Protein AF-A0A4Q3MGN3-F1 (afdb_monomer_lite)

Foldseek 3Di:
DCPDPLVVVLVVQLVVLVVCVVVVVDDPVVSVVVNCVSVVVSVVVVVVVVVVVVVVVVD

pLDDT: mean 74.92, std 8.31, range [45.69, 84.19]

Sequence (59 aa):
MKYGRKFWLAAAAFATFTGLLIHGDIGKGEYVTLAMFALGGYLGANVIQKATAKKALDA

Radius of gyration: 15.03 Å; chains: 1;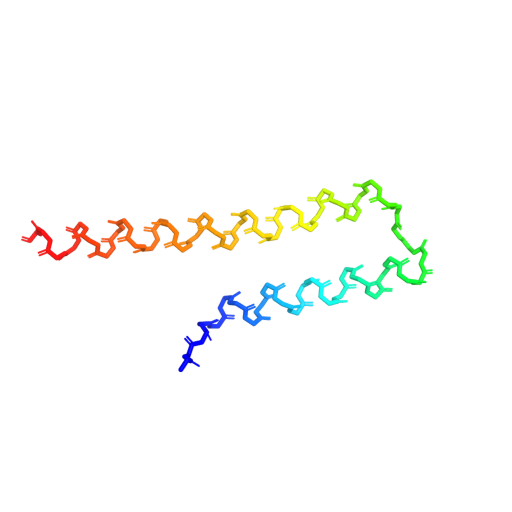 bounding box: 40×15×35 Å

Secondary structure (DSSP, 8-state):
----HHHHHHHHHHHHHHHHHHHTSS-HHHHHHHHHHHHHHHHHHHHHHHHHHHHHH--

Structure (mmCIF, N/CA/C/O backbone):
data_AF-A0A4Q3MGN3-F1
#
_entry.id   AF-A0A4Q3MGN3-F1
#
loop_
_atom_site.group_PDB
_atom_site.id
_atom_site.type_symbol
_atom_site.label_atom_id
_atom_site.label_alt_id
_atom_site.label_comp_id
_atom_site.label_asym_id
_atom_site.label_entity_id
_atom_site.label_seq_id
_atom_site.pdbx_PDB_ins_code
_atom_site.Cartn_x
_atom_site.Cartn_y
_atom_site.Cartn_z
_atom_site.occupancy
_atom_site.B_iso_or_equiv
_atom_site.auth_seq_id
_atom_site.auth_comp_id
_atom_site.auth_asym_id
_atom_site.auth_atom_id
_atom_site.pdbx_PDB_model_num
ATOM 1 N N . MET A 1 1 ? -1.599 -3.789 -21.032 1.00 45.69 1 MET A N 1
ATOM 2 C CA . MET A 1 1 ? -1.387 -3.400 -19.619 1.00 45.69 1 MET A CA 1
ATOM 3 C C . MET A 1 1 ? -0.882 -4.606 -18.825 1.00 45.69 1 MET A C 1
ATOM 5 O O . MET A 1 1 ? -1.690 -5.398 -18.366 1.00 45.69 1 MET A O 1
ATOM 9 N N . LYS A 1 2 ? 0.436 -4.816 -18.698 1.00 52.50 2 LYS A N 1
ATOM 10 C CA . LYS A 1 2 ? 0.979 -5.819 -17.760 1.00 52.50 2 LYS A CA 1
ATOM 11 C C . LYS A 1 2 ? 1.403 -5.084 -16.494 1.00 52.50 2 LYS A C 1
ATOM 13 O O . LYS A 1 2 ? 2.553 -4.676 -16.374 1.00 52.50 2 LYS A O 1
ATOM 18 N N . TYR A 1 3 ? 0.463 -4.850 -15.583 1.00 57.44 3 TYR A N 1
ATOM 19 C CA . TYR A 1 3 ? 0.819 -4.398 -14.242 1.00 57.44 3 TYR A CA 1
ATOM 20 C C . TYR A 1 3 ? 1.738 -5.466 -13.626 1.00 57.44 3 TYR A C 1
ATOM 22 O O . TYR A 1 3 ? 1.371 -6.640 -13.562 1.00 57.44 3 TYR A O 1
ATOM 30 N N . GLY A 1 4 ? 2.981 -5.094 -13.301 1.00 68.44 4 GLY A N 1
ATOM 31 C CA . GLY A 1 4 ? 4.009 -6.041 -12.859 1.00 68.44 4 GLY A CA 1
ATOM 32 C C . GLY A 1 4 ? 3.604 -6.771 -11.575 1.00 68.44 4 GLY A C 1
ATOM 33 O O . GLY A 1 4 ? 2.787 -6.268 -10.812 1.00 68.44 4 GLY A O 1
ATOM 34 N N . ARG A 1 5 ? 4.207 -7.936 -11.292 1.00 71.19 5 ARG A N 1
ATOM 35 C CA . ARG A 1 5 ? 3.939 -8.778 -10.096 1.00 71.19 5 ARG A CA 1
ATOM 36 C C . ARG A 1 5 ? 3.837 -7.986 -8.780 1.00 71.19 5 ARG A C 1
ATOM 38 O O . ARG A 1 5 ? 3.066 -8.343 -7.900 1.00 71.19 5 ARG A O 1
ATOM 45 N N . LYS A 1 6 ? 4.588 -6.885 -8.678 1.00 69.00 6 LYS A N 1
ATOM 46 C CA . LYS A 1 6 ? 4.607 -5.952 -7.541 1.00 69.00 6 LYS A CA 1
ATOM 47 C C . LYS A 1 6 ? 3.288 -5.191 -7.344 1.00 69.00 6 LYS A C 1
ATOM 49 O O . LYS A 1 6 ? 2.908 -4.944 -6.210 1.00 69.00 6 LYS A O 1
ATOM 54 N N . PHE A 1 7 ? 2.584 -4.854 -8.426 1.00 75.75 7 PHE A N 1
ATOM 55 C CA . PHE A 1 7 ? 1.268 -4.210 -8.373 1.00 75.75 7 PHE A CA 1
ATOM 56 C C . PHE A 1 7 ? 0.212 -5.152 -7.803 1.00 75.75 7 PHE A C 1
ATOM 58 O O . PHE A 1 7 ? -0.545 -4.760 -6.927 1.00 75.75 7 PHE A O 1
ATOM 65 N N . TRP A 1 8 ? 0.205 -6.411 -8.246 1.00 76.81 8 TRP A N 1
ATOM 66 C CA . TRP A 1 8 ? -0.708 -7.421 -7.710 1.00 76.81 8 TRP A CA 1
ATOM 67 C C . TRP A 1 8 ? -0.440 -7.718 -6.237 1.00 76.81 8 TRP A C 1
ATOM 69 O O . TRP A 1 8 ? -1.385 -7.871 -5.472 1.00 76.81 8 TRP A O 1
ATOM 79 N N . LEU A 1 9 ? 0.830 -7.728 -5.822 1.00 78.50 9 LEU A N 1
ATOM 80 C CA . LEU A 1 9 ? 1.185 -7.870 -4.411 1.00 78.50 9 LEU A CA 1
ATOM 81 C C . LEU A 1 9 ? 0.683 -6.681 -3.576 1.00 78.50 9 LEU A C 1
ATOM 83 O O . LEU A 1 9 ? 0.132 -6.879 -2.499 1.00 78.50 9 LEU A O 1
ATOM 87 N N . ALA A 1 10 ? 0.833 -5.457 -4.092 1.00 73.62 10 ALA A N 1
ATOM 88 C CA . ALA A 1 10 ? 0.331 -4.251 -3.439 1.00 73.62 10 ALA A CA 1
ATOM 89 C C . ALA A 1 10 ? -1.206 -4.233 -3.368 1.00 73.62 10 ALA A C 1
ATOM 91 O O . ALA A 1 10 ? -1.763 -3.891 -2.331 1.00 73.62 10 ALA A O 1
ATOM 92 N N . ALA A 1 11 ? -1.890 -4.653 -4.436 1.00 78.06 11 ALA A N 1
ATOM 93 C CA . ALA A 1 11 ? -3.346 -4.758 -4.476 1.00 78.06 11 ALA A CA 1
ATOM 94 C C . ALA A 1 11 ? -3.875 -5.833 -3.514 1.00 78.06 11 ALA A C 1
ATOM 96 O O . ALA A 1 11 ? -4.858 -5.596 -2.819 1.00 78.06 11 ALA A O 1
ATOM 97 N N . ALA A 1 12 ? -3.203 -6.986 -3.428 1.00 80.88 12 ALA A N 1
ATOM 98 C CA . ALA A 1 12 ? -3.548 -8.042 -2.482 1.00 80.88 12 ALA A CA 1
ATOM 99 C C . ALA A 1 12 ? -3.350 -7.581 -1.033 1.00 80.88 12 ALA A C 1
ATOM 101 O O . ALA A 1 12 ? -4.241 -7.761 -0.212 1.00 80.88 12 ALA A O 1
ATOM 102 N N . ALA A 1 13 ? -2.226 -6.922 -0.731 1.00 81.12 13 ALA A N 1
ATOM 103 C CA . ALA A 1 13 ? -1.988 -6.348 0.590 1.00 81.12 13 ALA A CA 1
ATOM 104 C C . ALA A 1 13 ? -3.071 -5.320 0.950 1.00 81.12 13 ALA A C 1
ATOM 106 O O . ALA A 1 13 ? -3.656 -5.395 2.025 1.00 81.12 13 ALA A O 1
ATOM 107 N N . PHE A 1 14 ? -3.395 -4.412 0.024 1.00 82.38 14 PHE A N 1
ATOM 108 C CA . PHE A 1 14 ? -4.443 -3.414 0.221 1.00 82.38 14 PHE A CA 1
ATOM 109 C C . PHE A 1 14 ? -5.805 -4.062 0.501 1.00 82.38 14 PHE A C 1
ATOM 111 O O . PHE A 1 14 ? -6.456 -3.702 1.476 1.00 82.38 14 PHE A O 1
ATOM 118 N N . ALA A 1 15 ? -6.197 -5.068 -0.288 1.00 83.06 15 ALA A N 1
ATOM 119 C CA . ALA A 1 15 ? -7.449 -5.798 -0.096 1.00 83.06 15 ALA A CA 1
ATOM 120 C C . ALA A 1 15 ? -7.517 -6.505 1.270 1.00 83.06 15 ALA A C 1
ATOM 122 O O . ALA A 1 15 ? -8.544 -6.432 1.943 1.00 83.06 15 ALA A O 1
ATOM 123 N N . THR A 1 16 ? -6.421 -7.128 1.716 1.00 81.75 16 THR A N 1
ATOM 124 C CA . THR A 1 16 ? -6.339 -7.753 3.045 1.00 81.75 16 THR A CA 1
ATOM 125 C C . THR A 1 16 ? -6.507 -6.721 4.161 1.00 81.75 16 THR A C 1
ATOM 127 O O . THR A 1 16 ? -7.262 -6.958 5.102 1.00 81.75 16 THR A O 1
ATOM 130 N N . PHE A 1 17 ? -5.875 -5.548 4.046 1.00 78.88 17 PHE A N 1
ATOM 131 C CA . PHE A 1 17 ? -6.033 -4.473 5.033 1.00 78.88 17 PHE A CA 1
ATOM 132 C C . PHE A 1 17 ? -7.438 -3.881 5.043 1.00 78.88 17 PHE A C 1
ATOM 134 O O . PHE A 1 17 ? -7.963 -3.579 6.112 1.00 78.88 17 PHE A O 1
ATOM 141 N N . THR A 1 18 ? -8.075 -3.748 3.880 1.00 82.00 18 THR A N 1
ATOM 142 C CA . THR A 1 18 ? -9.478 -3.331 3.808 1.00 82.00 18 THR A CA 1
ATOM 143 C C . THR A 1 18 ? -10.389 -4.360 4.480 1.00 82.00 18 THR A C 1
ATOM 145 O O . THR A 1 18 ? -11.293 -3.972 5.213 1.00 82.00 18 THR A O 1
ATOM 148 N N . GLY A 1 19 ? -10.130 -5.660 4.302 1.00 81.44 19 GLY A N 1
ATOM 149 C CA . GLY A 1 19 ? -10.876 -6.727 4.977 1.00 81.44 19 GLY A CA 1
ATOM 150 C C . GLY A 1 19 ? -10.740 -6.681 6.501 1.00 81.44 19 GLY A C 1
ATOM 151 O O . GLY A 1 19 ? -11.743 -6.713 7.208 1.00 81.44 19 GLY A O 1
ATOM 152 N N . LEU A 1 20 ? -9.516 -6.519 7.007 1.00 80.75 20 LEU A N 1
ATOM 153 C CA . LEU A 1 20 ? -9.243 -6.365 8.441 1.00 80.75 20 LEU A CA 1
ATOM 154 C C . LEU A 1 20 ? -9.891 -5.098 9.033 1.00 80.75 20 LEU A C 1
ATOM 156 O O . LEU A 1 20 ? -10.406 -5.139 10.148 1.00 80.75 20 LEU A O 1
ATOM 160 N N . LEU A 1 21 ? -9.935 -3.987 8.283 1.00 81.56 21 LEU A N 1
ATOM 161 C CA . LEU A 1 21 ? -10.663 -2.779 8.693 1.00 81.56 21 LEU A CA 1
ATOM 162 C C . LEU A 1 21 ? -12.174 -3.039 8.801 1.00 81.56 21 LEU A C 1
ATOM 164 O O . LEU A 1 21 ? -12.804 -2.584 9.753 1.00 81.56 21 LEU A O 1
ATOM 168 N N . ILE A 1 22 ? -12.760 -3.760 7.838 1.00 80.62 22 ILE A N 1
ATOM 169 C CA . ILE A 1 22 ? -14.191 -4.109 7.845 1.00 80.62 22 ILE A CA 1
ATOM 170 C C . ILE A 1 22 ? -14.520 -5.050 9.012 1.00 80.62 22 ILE A C 1
ATOM 172 O O . ILE A 1 22 ? -15.578 -4.909 9.622 1.00 80.62 22 ILE A O 1
ATOM 176 N N . HIS A 1 23 ? -13.617 -5.972 9.352 1.00 84.19 23 HIS A N 1
ATOM 177 C CA . HIS A 1 23 ? -13.756 -6.838 10.525 1.00 84.19 23 HIS A CA 1
ATOM 178 C C . HIS A 1 23 ? -13.507 -6.130 11.863 1.00 84.19 23 HIS A C 1
ATOM 180 O O . HIS A 1 23 ? -13.840 -6.687 12.905 1.00 84.19 23 HIS A O 1
ATOM 186 N N . GLY A 1 24 ? -13.007 -4.891 11.849 1.00 79.81 24 GLY A N 1
ATOM 187 C CA . GLY A 1 24 ? -12.781 -4.100 13.058 1.00 79.81 24 GLY A CA 1
ATOM 188 C C . GLY A 1 24 ? -11.507 -4.464 13.822 1.00 79.81 24 GLY A C 1
ATOM 189 O O . GLY A 1 24 ? -11.302 -3.938 14.911 1.00 79.81 24 GLY A O 1
ATOM 190 N N . ASP A 1 25 ? -10.636 -5.297 13.245 1.00 78.00 25 ASP A N 1
ATOM 191 C CA . ASP A 1 25 ? -9.345 -5.686 13.834 1.00 78.00 25 ASP A CA 1
ATOM 192 C C . ASP A 1 25 ? -8.286 -4.572 13.753 1.00 78.00 25 ASP A C 1
ATOM 194 O O . ASP A 1 25 ? -7.218 -4.685 14.352 1.00 78.00 25 ASP A O 1
ATOM 198 N N . ILE A 1 26 ? -8.557 -3.492 13.007 1.00 76.00 26 ILE A N 1
ATOM 199 C CA . ILE A 1 26 ? -7.655 -2.339 12.887 1.00 76.00 26 ILE A CA 1
ATOM 200 C C . ILE A 1 26 ? -8.406 -1.014 12.995 1.00 76.00 26 ILE A C 1
ATOM 202 O O . ILE A 1 26 ? -9.482 -0.831 12.418 1.00 76.00 26 ILE A O 1
ATOM 206 N N . GLY A 1 27 ? -7.798 -0.047 13.685 1.00 79.94 27 GLY A N 1
ATOM 207 C CA . GLY A 1 27 ? -8.323 1.308 13.790 1.00 79.94 27 GLY A CA 1
ATOM 208 C C . GLY A 1 27 ? -8.167 2.107 12.490 1.00 79.94 27 GLY A C 1
ATOM 209 O O . GLY A 1 27 ? -7.238 1.905 11.705 1.00 79.94 27 GLY A O 1
ATOM 210 N N . LYS A 1 28 ? -9.041 3.102 12.269 1.00 77.81 28 LYS A N 1
ATOM 211 C CA . LYS A 1 28 ? -9.004 3.957 11.060 1.00 77.81 28 LYS A CA 1
ATOM 212 C C . LYS A 1 28 ? -7.647 4.647 10.842 1.00 77.81 28 LYS A C 1
ATOM 214 O O . LYS A 1 28 ? -7.220 4.786 9.700 1.00 77.81 28 LYS A O 1
ATOM 219 N N . GLY A 1 29 ? -6.972 5.076 11.912 1.00 73.88 29 GLY A N 1
ATOM 220 C CA . GLY A 1 29 ? -5.654 5.722 11.823 1.00 73.88 29 GLY A CA 1
ATOM 221 C C . GLY A 1 29 ? -4.535 4.768 11.388 1.00 73.88 29 GLY A C 1
ATOM 222 O O . GLY A 1 29 ? -3.698 5.123 10.556 1.00 73.88 29 GLY A O 1
ATOM 223 N N . GLU A 1 30 ? -4.559 3.531 11.884 1.00 78.62 30 GLU A N 1
ATOM 224 C CA . GLU A 1 30 ? -3.608 2.479 11.504 1.00 78.62 30 GLU A CA 1
ATOM 225 C C . GLU A 1 30 ? -3.812 2.072 10.044 1.00 78.62 30 GLU A C 1
ATOM 227 O O . GLU A 1 30 ? -2.846 1.962 9.290 1.00 78.62 30 GLU A O 1
ATOM 232 N N . TYR A 1 31 ? -5.072 1.969 9.608 1.00 75.81 31 TYR A N 1
ATOM 233 C CA . TYR A 1 31 ? -5.417 1.707 8.213 1.00 75.81 31 TYR A CA 1
ATOM 234 C C . TYR A 1 31 ? -4.873 2.770 7.254 1.00 75.81 31 TYR A C 1
ATOM 236 O O . TYR A 1 31 ? -4.256 2.428 6.247 1.00 75.81 31 TYR A O 1
ATOM 244 N N . VAL A 1 32 ? -5.059 4.059 7.562 1.00 73.75 32 VAL A N 1
ATOM 245 C CA . VAL A 1 32 ? -4.545 5.159 6.724 1.00 73.75 32 VAL A CA 1
ATOM 246 C C . VAL A 1 32 ? -3.021 5.094 6.620 1.00 73.75 32 VAL A C 1
ATOM 248 O O . VAL A 1 32 ? -2.468 5.239 5.529 1.00 73.75 32 VAL A O 1
ATOM 251 N N . THR A 1 33 ? -2.351 4.813 7.737 1.00 79.25 33 THR A N 1
ATO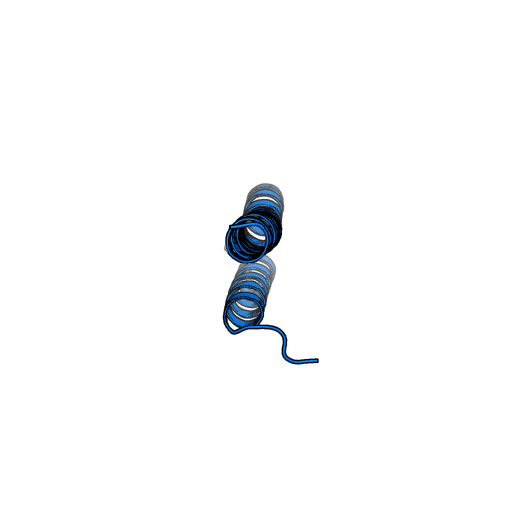M 252 C CA . THR A 1 33 ? -0.889 4.709 7.801 1.00 79.25 33 THR A CA 1
ATOM 253 C C . THR A 1 33 ? -0.381 3.553 6.938 1.00 79.25 33 THR A C 1
ATOM 255 O O . THR A 1 33 ? 0.529 3.730 6.126 1.00 79.25 33 THR A O 1
ATOM 258 N N . LEU A 1 34 ? -1.010 2.380 7.041 1.00 76.25 34 LEU A N 1
ATOM 259 C CA . LEU A 1 34 ? -0.641 1.206 6.253 1.00 76.25 34 LEU A CA 1
ATOM 260 C C . LEU A 1 34 ? -0.958 1.354 4.763 1.00 76.25 34 LEU A C 1
ATOM 262 O O . LEU A 1 34 ? -0.139 0.985 3.919 1.00 76.25 34 LEU A O 1
ATOM 266 N N . ALA A 1 35 ? -2.113 1.927 4.427 1.00 79.25 35 ALA A N 1
ATOM 267 C CA . ALA A 1 35 ? -2.489 2.226 3.051 1.00 79.25 35 ALA A CA 1
ATOM 268 C C . ALA A 1 35 ? -1.482 3.184 2.393 1.00 79.25 35 ALA A C 1
ATOM 270 O O . ALA A 1 35 ? -1.023 2.928 1.275 1.00 79.25 35 ALA A O 1
ATOM 271 N N . MET A 1 36 ? -1.085 4.253 3.096 1.00 77.31 36 MET A N 1
ATOM 272 C CA . MET A 1 36 ? -0.049 5.176 2.624 1.00 77.31 36 MET A CA 1
ATOM 273 C C . MET A 1 36 ? 1.306 4.491 2.468 1.00 77.31 36 MET A C 1
ATOM 275 O O . MET A 1 36 ? 1.989 4.732 1.474 1.00 77.31 36 MET A O 1
ATOM 279 N N . PHE A 1 37 ? 1.688 3.613 3.396 1.00 80.69 37 PHE A N 1
ATOM 280 C CA . PHE A 1 37 ? 2.947 2.878 3.305 1.00 80.69 37 PHE A CA 1
ATOM 281 C C . PHE A 1 37 ? 2.980 1.938 2.090 1.00 80.69 37 PHE A C 1
ATOM 283 O O . PHE A 1 37 ? 3.958 1.928 1.343 1.00 80.69 37 PHE A O 1
ATOM 290 N N . ALA A 1 38 ? 1.897 1.199 1.831 1.00 80.69 38 ALA A N 1
ATOM 291 C CA . ALA A 1 38 ? 1.795 0.298 0.682 1.00 80.69 38 ALA A CA 1
ATOM 292 C C . ALA A 1 38 ? 1.845 1.055 -0.658 1.00 80.69 38 ALA A C 1
ATOM 294 O O . ALA A 1 38 ? 2.592 0.680 -1.568 1.00 80.69 38 ALA A O 1
ATOM 295 N N . LEU A 1 39 ? 1.088 2.152 -0.772 1.00 79.06 39 LEU A N 1
ATOM 296 C CA . LEU A 1 39 ? 1.074 2.995 -1.970 1.00 79.06 39 LEU A CA 1
ATOM 297 C C . LEU A 1 39 ? 2.412 3.716 -2.173 1.00 79.06 39 LEU A C 1
ATOM 299 O O . LEU A 1 39 ? 2.945 3.718 -3.285 1.00 79.06 39 LEU A O 1
ATOM 303 N N . GLY A 1 40 ? 2.981 4.277 -1.104 1.00 79.31 40 GLY A N 1
ATOM 304 C CA . GLY A 1 40 ? 4.275 4.955 -1.112 1.00 79.31 40 GLY A CA 1
ATOM 305 C C . GLY A 1 40 ? 5.423 4.014 -1.471 1.00 79.31 40 GLY A C 1
ATOM 306 O O . GLY A 1 40 ? 6.245 4.350 -2.321 1.00 79.31 40 GLY A O 1
ATOM 307 N N . GLY A 1 41 ? 5.439 2.801 -0.913 1.00 78.62 41 GLY A N 1
ATOM 308 C CA . GLY A 1 41 ? 6.412 1.762 -1.253 1.00 78.62 41 GLY A CA 1
ATOM 309 C C . GLY A 1 41 ? 6.316 1.318 -2.716 1.00 78.62 41 GLY A C 1
ATOM 310 O O . GLY A 1 41 ? 7.339 1.200 -3.391 1.00 78.62 41 GLY A O 1
ATOM 311 N N . TYR A 1 42 ? 5.102 1.138 -3.248 1.00 80.06 42 TYR A N 1
ATOM 312 C CA . TYR A 1 42 ? 4.896 0.803 -4.661 1.00 80.06 42 TYR A CA 1
ATOM 313 C C . TYR A 1 42 ? 5.353 1.928 -5.605 1.00 80.06 42 TYR A C 1
ATOM 315 O O . TYR A 1 42 ? 6.065 1.674 -6.582 1.00 80.06 42 TYR A O 1
ATOM 323 N N . LEU A 1 43 ? 4.973 3.177 -5.316 1.00 79.00 43 LEU A N 1
ATOM 324 C CA . LEU A 1 43 ? 5.388 4.351 -6.090 1.00 79.00 43 LEU A CA 1
ATOM 325 C C . LEU A 1 43 ? 6.906 4.547 -6.033 1.00 79.00 43 LEU A C 1
ATOM 327 O O . LEU A 1 43 ? 7.537 4.670 -7.081 1.00 79.00 43 LEU A O 1
ATOM 331 N N . GLY A 1 44 ? 7.499 4.492 -4.839 1.00 78.69 44 GLY A N 1
ATOM 332 C CA . GLY A 1 44 ? 8.942 4.606 -4.636 1.00 78.69 44 GLY A CA 1
ATOM 333 C C . GLY A 1 44 ? 9.721 3.526 -5.385 1.00 78.69 44 GLY A C 1
ATOM 334 O O . GLY A 1 44 ? 10.660 3.838 -6.116 1.00 78.69 44 GLY A O 1
ATOM 335 N N . ALA A 1 45 ? 9.287 2.265 -5.304 1.00 78.00 45 ALA A N 1
ATOM 336 C CA . ALA A 1 45 ? 9.917 1.163 -6.029 1.00 78.00 45 ALA A CA 1
ATOM 337 C C . ALA A 1 45 ? 9.855 1.349 -7.555 1.00 78.00 45 ALA A C 1
ATOM 339 O O . ALA A 1 45 ? 10.832 1.061 -8.247 1.00 78.00 45 ALA A O 1
ATOM 340 N N . ASN A 1 46 ? 8.742 1.857 -8.089 1.00 77.94 46 ASN A N 1
ATOM 341 C CA . ASN A 1 46 ? 8.615 2.143 -9.518 1.00 77.94 46 ASN A CA 1
ATOM 342 C C . ASN A 1 46 ? 9.474 3.332 -9.959 1.00 77.94 46 ASN A C 1
ATOM 344 O O . ASN A 1 46 ? 10.072 3.271 -11.033 1.00 77.94 46 ASN A O 1
ATOM 348 N N . VAL A 1 47 ? 9.565 4.390 -9.146 1.00 79.00 47 VAL A N 1
ATOM 349 C CA . VAL A 1 47 ? 10.436 5.547 -9.416 1.00 79.00 47 VAL A CA 1
ATOM 350 C C . VAL A 1 47 ? 11.901 5.115 -9.433 1.00 79.00 47 VAL A C 1
ATOM 352 O O . VAL A 1 47 ? 12.610 5.433 -10.387 1.00 79.00 47 VAL A O 1
ATOM 355 N N . ILE A 1 48 ? 12.334 4.323 -8.447 1.00 78.69 48 ILE A N 1
ATOM 356 C CA . ILE A 1 48 ? 13.696 3.774 -8.389 1.00 78.69 48 ILE A CA 1
ATOM 357 C C . ILE A 1 48 ? 13.959 2.878 -9.601 1.00 78.69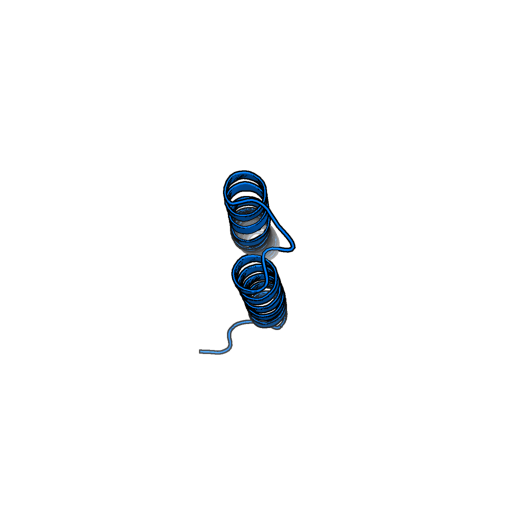 48 ILE A C 1
ATOM 359 O O . ILE A 1 48 ? 14.957 3.071 -10.284 1.00 78.69 48 ILE A O 1
ATOM 363 N N . GLN A 1 49 ? 13.050 1.955 -9.942 1.00 75.62 49 GLN A N 1
ATOM 364 C CA . GLN A 1 49 ? 13.219 1.101 -11.124 1.00 75.62 49 GLN A CA 1
ATOM 365 C C . GLN A 1 49 ? 13.338 1.906 -12.420 1.00 75.62 49 GLN A C 1
ATOM 367 O O . GLN A 1 49 ? 14.170 1.570 -13.260 1.00 75.62 49 GLN A O 1
ATOM 372 N N . LYS A 1 50 ? 12.548 2.974 -12.585 1.00 75.62 50 LYS A N 1
ATOM 373 C CA . LYS A 1 50 ? 12.657 3.870 -13.745 1.00 75.62 50 LYS A CA 1
ATOM 374 C C . LYS A 1 50 ? 13.993 4.613 -13.765 1.00 75.62 50 LYS A C 1
ATOM 376 O O . LYS A 1 50 ? 14.607 4.710 -14.822 1.00 75.62 50 LYS A O 1
ATOM 381 N N . ALA A 1 51 ? 14.449 5.115 -12.617 1.00 73.38 51 ALA A N 1
ATOM 382 C CA . ALA A 1 51 ? 15.719 5.826 -12.496 1.00 73.38 51 ALA A CA 1
ATOM 383 C C . ALA A 1 51 ? 16.924 4.911 -12.777 1.00 73.38 51 ALA A C 1
ATOM 385 O O . ALA A 1 51 ? 17.838 5.300 -13.501 1.00 73.38 51 ALA A O 1
ATOM 386 N N . THR A 1 52 ? 16.903 3.678 -12.265 1.00 78.56 52 THR A N 1
ATOM 387 C CA . THR A 1 52 ? 17.930 2.662 -12.531 1.00 78.56 52 THR A CA 1
ATOM 388 C C . THR A 1 52 ? 17.917 2.216 -13.991 1.00 78.56 52 THR A C 1
ATOM 390 O O . THR A 1 52 ? 18.975 2.140 -14.604 1.00 78.56 52 THR A O 1
ATOM 393 N N . ALA A 1 53 ? 16.738 1.972 -14.577 1.00 70.31 53 ALA A N 1
ATOM 394 C CA . ALA A 1 53 ? 16.623 1.590 -15.984 1.00 70.31 53 ALA A CA 1
ATOM 395 C C . ALA A 1 53 ? 17.116 2.696 -16.927 1.00 70.31 53 ALA A C 1
ATOM 397 O O . ALA A 1 53 ? 17.769 2.395 -17.917 1.00 70.31 53 ALA A O 1
ATOM 398 N N . LYS A 1 54 ? 16.852 3.968 -16.600 1.00 68.38 54 LYS A N 1
ATOM 399 C CA . LYS A 1 54 ? 17.371 5.105 -17.365 1.00 68.38 54 LYS A CA 1
ATOM 400 C C . LYS A 1 54 ? 18.901 5.174 -17.292 1.00 68.38 54 LYS A C 1
ATOM 402 O O . LYS A 1 54 ? 19.552 5.247 -18.324 1.00 68.38 54 LYS A O 1
ATOM 407 N N . LYS A 1 55 ? 19.478 5.046 -16.091 1.00 67.19 55 LYS A N 1
ATOM 408 C CA . LYS A 1 55 ? 20.940 5.010 -15.912 1.00 67.19 55 LYS A CA 1
ATOM 409 C C . LYS A 1 55 ? 21.628 3.862 -16.656 1.00 67.19 55 LYS A C 1
ATOM 411 O O . LYS A 1 55 ? 22.765 4.031 -17.057 1.00 67.19 55 LYS A O 1
ATOM 416 N N . ALA A 1 56 ? 20.966 2.717 -16.814 1.00 60.03 56 ALA A N 1
ATOM 417 C CA . ALA A 1 56 ? 21.502 1.580 -17.563 1.00 60.03 56 ALA A CA 1
ATOM 418 C C . ALA A 1 56 ? 21.414 1.745 -19.094 1.00 60.03 56 ALA A C 1
ATOM 420 O O .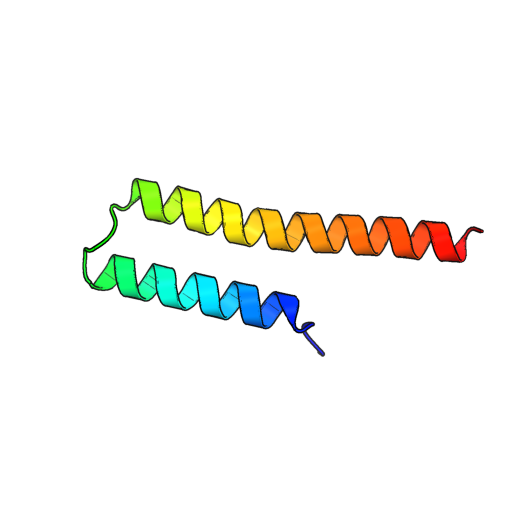 ALA A 1 56 ? 22.026 0.970 -19.814 1.00 60.03 56 ALA A O 1
ATOM 421 N N . LEU A 1 57 ? 20.620 2.703 -19.578 1.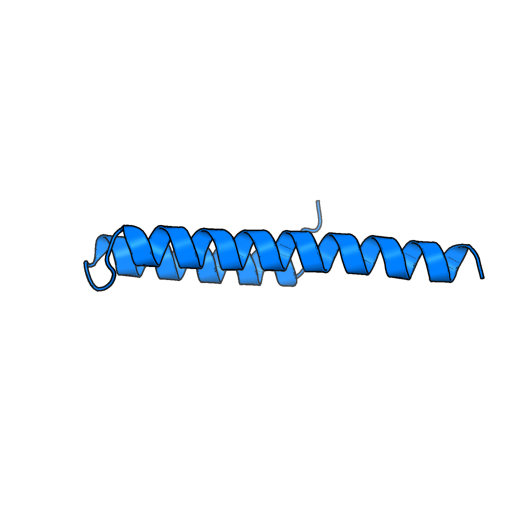00 60.94 57 LEU A N 1
ATOM 422 C CA . LEU A 1 57 ? 20.460 3.037 -20.999 1.00 60.94 57 LEU A CA 1
ATOM 423 C C . LEU A 1 57 ? 21.380 4.194 -21.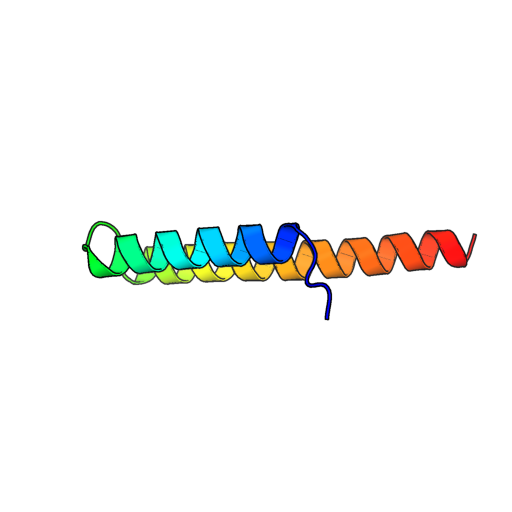417 1.00 60.94 57 LEU A C 1
ATOM 425 O O . LEU A 1 57 ? 21.762 4.283 -22.578 1.00 60.94 57 LEU A O 1
ATOM 429 N N . ASP A 1 58 ? 21.712 5.065 -20.461 1.00 56.47 58 ASP A N 1
ATOM 430 C CA . ASP A 1 58 ? 22.648 6.183 -20.612 1.00 56.47 58 ASP A CA 1
ATOM 431 C C . ASP A 1 58 ? 24.127 5.774 -20.360 1.00 56.47 58 ASP A C 1
ATOM 433 O O . ASP A 1 58 ? 25.002 6.641 -20.376 1.00 56.47 58 ASP A O 1
ATOM 437 N N . ALA A 1 59 ? 24.405 4.490 -20.088 1.00 52.81 59 ALA A N 1
ATOM 438 C CA . ALA A 1 59 ? 25.738 3.918 -19.840 1.00 52.81 59 ALA A CA 1
ATOM 439 C C . ALA A 1 59 ? 26.166 2.997 -20.989 1.00 52.81 59 ALA A C 1
ATOM 441 O O . ALA A 1 59 ? 27.371 3.018 -21.324 1.00 52.81 59 ALA A O 1
#